Protein AF-A0A961NK74-F1 (afdb_monomer_lite)

Secondary structure (DSSP, 8-state):
--SS-TTEEEEEEESSS-TT---EEEEEEEE-SSEEEEE-SS---PPTT-EEEEEEEETTEEEEEEEEEEEEETTTEEEEEPPS--EEEEPPPP-

Sequence (95 aa):
MALLQKDLPITLCPLKDNPEGFKYQGLLKKVDREFILVDTGDSLELARNMDLTVEFRVQDNNFRFETSVANLAGTRGLLLRKPQVIHRSRVREGP

Foldseek 3Di:
DDPQDFQFKKKKWFPPPCPVGDIFIWGFHDDDPWKTKTFRVAADPFDFQTKIKMWGDDPQKIKIFIWTFNDADPRGITITTDGPDIDIDGNDDDD

Radius of gyration: 13.32 Å; chains: 1; bounding box: 28×37×34 Å

pLDDT: mean 89.27, std 8.54, range [48.97, 96.38]

Structure (mmCIF, N/CA/C/O backbone):
data_AF-A0A961NK74-F1
#
_entry.id   AF-A0A961NK74-F1
#
loop_
_atom_site.group_PDB
_atom_site.id
_atom_site.type_symbol
_atom_site.label_atom_id
_atom_site.label_alt_id
_atom_site.label_comp_id
_atom_site.label_asym_id
_atom_site.label_entity_id
_atom_site.label_seq_id
_atom_site.pdbx_PDB_ins_code
_atom_site.Cartn_x
_atom_site.Cartn_y
_atom_site.Cartn_z
_atom_site.occupancy
_atom_site.B_iso_or_equiv
_atom_site.auth_seq_id
_atom_site.auth_comp_id
_atom_site.auth_asym_id
_atom_site.auth_atom_id
_atom_site.pdbx_PDB_model_num
ATOM 1 N N . MET 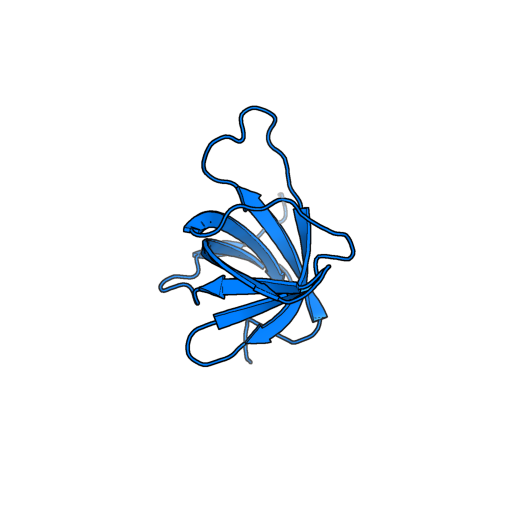A 1 1 ? -13.597 -7.643 14.898 1.00 48.97 1 MET A N 1
ATOM 2 C CA . MET A 1 1 ? -13.672 -7.176 13.495 1.00 48.97 1 MET A CA 1
ATOM 3 C C . MET A 1 1 ? -12.269 -7.142 12.910 1.00 48.97 1 MET A C 1
ATOM 5 O O . MET A 1 1 ? -11.373 -6.663 13.593 1.00 48.97 1 MET A O 1
ATOM 9 N N . ALA A 1 2 ? -12.061 -7.675 11.704 1.00 68.56 2 ALA A N 1
ATOM 10 C CA . ALA A 1 2 ? -10.768 -7.595 11.020 1.00 68.56 2 ALA A CA 1
ATOM 11 C C . ALA A 1 2 ? -10.575 -6.185 10.436 1.00 68.56 2 ALA A C 1
ATOM 13 O O . ALA A 1 2 ? -11.487 -5.668 9.793 1.00 68.56 2 ALA A O 1
ATOM 14 N N . LEU A 1 3 ? -9.417 -5.569 10.699 1.00 81.44 3 LEU A N 1
ATOM 15 C CA . LEU A 1 3 ? -9.085 -4.200 10.281 1.00 81.44 3 LEU A CA 1
ATOM 16 C C . LEU A 1 3 ? -8.861 -4.084 8.765 1.00 81.44 3 LEU A C 1
ATOM 18 O O . LEU A 1 3 ? -9.302 -3.125 8.144 1.00 81.44 3 LEU A O 1
ATOM 22 N N . LEU A 1 4 ? -8.178 -5.069 8.181 1.00 83.38 4 LEU A N 1
ATOM 23 C CA . LEU A 1 4 ? -7.905 -5.140 6.750 1.00 83.38 4 LEU A CA 1
ATOM 24 C C . LEU A 1 4 ? -8.999 -5.977 6.084 1.00 83.38 4 LEU A C 1
ATOM 26 O O . LEU A 1 4 ? -9.011 -7.203 6.209 1.00 83.38 4 LEU A O 1
ATOM 30 N N . GLN A 1 5 ? -9.940 -5.304 5.431 1.00 86.69 5 GLN A N 1
ATOM 31 C CA . GLN A 1 5 ? -11.094 -5.925 4.783 1.00 86.69 5 GLN A CA 1
ATOM 32 C C . GLN A 1 5 ? -10.937 -5.903 3.265 1.00 86.69 5 GLN A C 1
ATOM 34 O O . GLN A 1 5 ? -10.231 -5.059 2.714 1.00 86.69 5 GLN A O 1
ATOM 39 N N . LYS A 1 6 ? -11.596 -6.846 2.590 1.00 89.44 6 LYS A N 1
ATOM 40 C CA . LYS A 1 6 ? -11.655 -6.865 1.129 1.00 89.44 6 LYS A CA 1
ATOM 41 C C . LYS A 1 6 ? -12.319 -5.579 0.617 1.00 89.44 6 LYS A C 1
ATOM 43 O O . LYS A 1 6 ? -13.283 -5.107 1.208 1.00 89.44 6 LYS A O 1
ATOM 48 N N . ASP A 1 7 ? -11.782 -5.059 -0.479 1.00 92.62 7 ASP A N 1
ATOM 49 C CA . ASP A 1 7 ? -12.163 -3.823 -1.163 1.00 92.62 7 ASP A CA 1
ATOM 50 C C . ASP A 1 7 ? -12.008 -2.550 -0.309 1.00 92.62 7 ASP A C 1
ATOM 52 O O . ASP A 1 7 ? -12.590 -1.514 -0.616 1.00 92.62 7 ASP A O 1
ATOM 56 N N . LEU A 1 8 ? -11.166 -2.598 0.732 1.00 94.12 8 LEU A N 1
ATOM 57 C CA . LEU A 1 8 ? -10.793 -1.425 1.520 1.00 94.12 8 LEU A CA 1
ATOM 58 C C . LEU A 1 8 ? -9.926 -0.467 0.680 1.00 94.12 8 LEU A C 1
ATOM 60 O O . LEU A 1 8 ? -8.860 -0.889 0.216 1.00 94.12 8 LEU A O 1
ATOM 64 N N . PRO A 1 9 ? -10.325 0.807 0.514 1.00 95.88 9 PRO A N 1
ATOM 65 C CA . PRO A 1 9 ? -9.497 1.812 -0.140 1.00 95.88 9 PRO A CA 1
ATOM 66 C C . PRO A 1 9 ? -8.251 2.123 0.680 1.00 95.88 9 PRO A C 1
ATOM 68 O O . PRO A 1 9 ? -8.333 2.372 1.886 1.00 95.88 9 PRO A O 1
ATOM 71 N N . ILE A 1 10 ? -7.104 2.125 0.011 1.00 96.38 10 ILE A N 1
ATOM 72 C CA . ILE A 1 10 ? -5.810 2.440 0.603 1.00 96.38 10 ILE A CA 1
ATOM 73 C C . ILE A 1 10 ? -5.049 3.431 -0.277 1.00 96.38 10 ILE A C 1
ATOM 75 O O . ILE A 1 10 ? -5.201 3.459 -1.498 1.00 96.38 10 ILE A O 1
ATOM 79 N N . THR A 1 11 ? -4.178 4.208 0.350 1.00 96.12 11 THR A N 1
ATOM 80 C CA . THR A 1 11 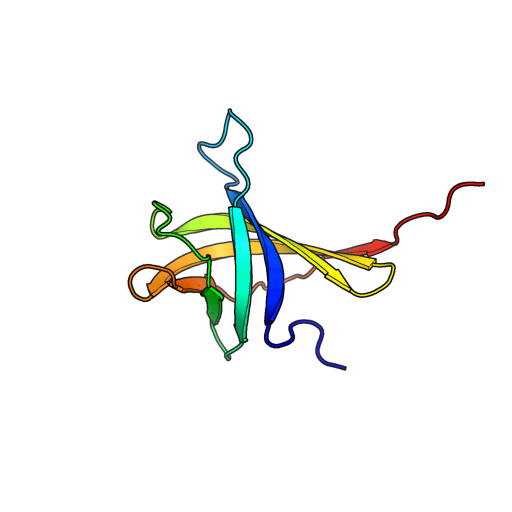? -3.205 5.069 -0.316 1.00 96.12 11 THR A CA 1
ATOM 81 C C . THR A 1 11 ? -1.802 4.523 -0.072 1.00 96.12 11 THR A C 1
ATOM 83 O O . THR A 1 11 ? -1.442 4.207 1.060 1.00 96.12 11 THR A O 1
ATOM 86 N N . LEU A 1 12 ? -1.015 4.402 -1.137 1.00 94.62 12 LEU A N 1
ATOM 87 C CA . LEU A 1 12 ? 0.377 3.968 -1.130 1.00 94.62 12 LEU A CA 1
ATOM 88 C C . LEU A 1 12 ? 1.280 5.184 -1.359 1.00 94.62 12 LEU A C 1
ATOM 90 O O . LEU A 1 12 ? 1.134 5.892 -2.355 1.00 94.62 12 LEU A O 1
ATOM 94 N N . CYS A 1 13 ? 2.236 5.398 -0.465 1.00 94.19 13 CYS A N 1
ATOM 95 C CA . CYS A 1 13 ? 3.171 6.517 -0.503 1.00 94.19 13 CYS A CA 1
ATOM 96 C C . CYS A 1 13 ? 4.604 5.967 -0.481 1.00 94.19 13 CYS A C 1
ATOM 98 O O . CYS A 1 13 ? 5.019 5.459 0.566 1.00 94.19 13 CYS A O 1
ATOM 100 N N . PRO A 1 14 ? 5.378 6.042 -1.577 1.00 93.00 14 PRO A N 1
ATOM 101 C CA . PRO A 1 14 ? 6.783 5.655 -1.538 1.00 93.00 14 PRO A CA 1
ATOM 102 C C . PRO A 1 14 ? 7.573 6.491 -0.533 1.00 93.00 14 PRO A C 1
ATOM 104 O O . PRO A 1 14 ? 7.406 7.710 -0.463 1.00 93.00 14 PRO A O 1
ATOM 107 N N . LEU A 1 15 ? 8.409 5.812 0.256 1.00 89.12 15 LEU A N 1
ATOM 108 C CA . LEU A 1 15 ? 9.234 6.423 1.303 1.00 89.12 15 LEU A CA 1
ATOM 109 C C . LEU A 1 15 ? 10.562 6.969 0.769 1.00 89.12 15 LEU A C 1
ATOM 111 O O . LEU A 1 15 ? 11.105 7.914 1.335 1.00 89.12 15 LEU A O 1
ATOM 115 N N . LYS A 1 16 ? 11.092 6.363 -0.296 1.00 84.81 16 LYS A N 1
ATOM 116 C CA . LYS A 1 16 ? 12.360 6.733 -0.935 1.00 84.81 16 LYS A CA 1
ATOM 117 C C . LYS A 1 16 ? 12.106 7.173 -2.369 1.00 84.81 16 LYS A C 1
ATOM 119 O O . LYS A 1 16 ? 11.118 6.755 -2.967 1.00 84.81 16 LYS A O 1
ATOM 124 N N . ASP A 1 17 ? 12.990 8.029 -2.877 1.00 77.88 17 ASP A N 1
ATOM 125 C CA . ASP A 1 17 ? 12.969 8.532 -4.256 1.00 77.88 17 ASP A CA 1
ATOM 126 C C . ASP A 1 17 ? 11.624 9.160 -4.665 1.00 77.88 17 ASP A C 1
ATOM 128 O O . ASP A 1 17 ? 11.194 9.075 -5.811 1.00 77.88 17 ASP A O 1
ATOM 132 N N . ASN A 1 18 ? 10.961 9.817 -3.706 1.00 84.19 18 ASN A N 1
ATOM 133 C CA . ASN A 1 18 ? 9.661 10.464 -3.887 1.00 84.19 18 ASN A CA 1
ATOM 134 C C . ASN A 1 18 ? 9.679 11.967 -3.534 1.00 84.19 18 ASN A C 1
ATOM 136 O O . ASN A 1 18 ? 8.911 12.405 -2.672 1.00 84.19 18 ASN A O 1
ATOM 140 N N . PRO A 1 19 ? 10.567 12.776 -4.145 1.00 80.69 19 PRO A N 1
ATOM 141 C CA . PRO A 1 19 ? 10.688 14.202 -3.829 1.00 80.69 19 PRO A CA 1
ATOM 142 C C . PRO A 1 19 ? 9.426 14.999 -4.188 1.00 80.69 19 PRO A C 1
ATOM 144 O O . PRO A 1 19 ? 9.125 15.998 -3.542 1.00 80.69 19 PRO A O 1
ATOM 147 N N . GLU A 1 20 ? 8.672 14.537 -5.185 1.00 84.38 20 GLU A N 1
ATOM 148 C CA . GLU A 1 20 ? 7.442 15.181 -5.661 1.00 84.38 20 GLU A CA 1
ATOM 149 C C . GLU A 1 20 ? 6.204 14.776 -4.839 1.00 84.38 20 GLU A C 1
ATOM 151 O O . GLU A 1 20 ? 5.120 15.324 -5.029 1.00 84.38 20 GLU A O 1
ATOM 156 N N . GLY A 1 21 ? 6.356 13.848 -3.885 1.00 86.12 21 GLY A N 1
ATOM 157 C CA . GLY A 1 21 ? 5.282 13.455 -2.973 1.00 86.12 21 GLY A CA 1
ATOM 158 C C . GLY A 1 21 ? 4.160 12.660 -3.643 1.00 86.12 21 GLY A C 1
ATOM 159 O O . GLY A 1 21 ? 3.002 12.771 -3.235 1.00 86.12 21 GLY A O 1
ATOM 160 N N . PHE A 1 22 ? 4.489 11.848 -4.649 1.00 87.88 22 PHE A N 1
ATOM 161 C CA . PHE A 1 22 ? 3.549 10.969 -5.330 1.00 87.88 22 PHE A CA 1
ATOM 162 C C . PHE A 1 22 ? 2.831 10.042 -4.354 1.00 87.88 22 PHE A C 1
ATOM 164 O O . PHE A 1 22 ? 3.429 9.453 -3.445 1.00 87.88 22 PHE A O 1
ATOM 171 N N . LYS A 1 23 ? 1.528 9.897 -4.587 1.00 92.38 23 LYS A N 1
ATOM 172 C CA . LYS A 1 23 ? 0.646 8.985 -3.868 1.00 92.38 23 LYS A CA 1
ATOM 173 C C . LYS A 1 23 ? -0.154 8.188 -4.877 1.00 92.38 23 LYS A C 1
ATOM 175 O O . LYS A 1 23 ? -0.691 8.755 -5.825 1.00 92.38 23 LYS A O 1
ATOM 180 N N . TYR A 1 24 ? -0.287 6.897 -4.625 1.00 92.12 24 TYR A N 1
ATOM 181 C CA . TYR A 1 24 ? -1.051 5.993 -5.471 1.00 92.12 24 TYR A CA 1
ATOM 182 C C . TYR A 1 24 ? -2.267 5.486 -4.716 1.00 92.12 24 TYR A C 1
ATOM 184 O O . TYR A 1 24 ? -2.192 5.207 -3.520 1.00 92.12 24 TYR A O 1
ATOM 192 N N . GLN A 1 25 ? -3.395 5.372 -5.406 1.00 94.19 25 GLN A N 1
ATOM 193 C CA . GLN A 1 25 ? -4.605 4.797 -4.831 1.00 94.19 25 GLN A CA 1
ATOM 194 C C . GLN A 1 25 ? -4.672 3.307 -5.154 1.00 94.19 25 GLN A C 1
ATOM 196 O O . GLN A 1 25 ? -4.185 2.857 -6.190 1.00 94.19 25 GLN A O 1
ATOM 201 N N . GLY A 1 26 ? -5.275 2.536 -4.258 1.00 94.38 26 GLY A N 1
ATOM 202 C CA . GLY A 1 26 ? -5.508 1.120 -4.481 1.00 94.38 26 GLY A CA 1
ATOM 203 C C . GLY A 1 26 ? -6.630 0.568 -3.618 1.00 94.38 26 GLY A C 1
ATOM 204 O O . GLY A 1 26 ? -7.125 1.212 -2.693 1.00 94.38 26 GLY A O 1
ATOM 205 N N . LEU A 1 27 ? -7.027 -0.657 -3.929 1.00 96.00 27 LEU A N 1
ATOM 206 C CA . LEU A 1 27 ? -8.021 -1.425 -3.198 1.00 96.00 27 LEU A CA 1
ATOM 207 C C . LEU A 1 27 ? -7.370 -2.684 -2.646 1.00 96.00 27 LEU A C 1
ATOM 209 O O . LEU A 1 27 ? -6.767 -3.464 -3.385 1.00 96.00 27 LEU A O 1
ATOM 213 N N . LEU A 1 28 ? -7.531 -2.922 -1.350 1.00 94.88 28 LEU A N 1
ATOM 214 C CA . LEU A 1 28 ? -7.098 -4.168 -0.738 1.00 94.88 28 LEU A CA 1
ATOM 215 C C . LEU A 1 28 ? -7.957 -5.318 -1.273 1.00 94.88 28 LEU A C 1
ATOM 217 O O . LEU A 1 28 ? -9.163 -5.347 -1.062 1.00 94.88 28 LEU A O 1
ATOM 221 N N . LYS A 1 29 ? -7.360 -6.298 -1.948 1.00 94.88 29 LYS A N 1
ATOM 222 C CA . LYS A 1 29 ? -8.095 -7.450 -2.498 1.00 94.88 29 LYS A CA 1
ATOM 223 C C . LYS A 1 29 ? -8.032 -8.669 -1.601 1.00 94.88 29 LYS A C 1
ATOM 225 O O . LYS A 1 29 ? -9.021 -9.393 -1.482 1.00 94.88 29 LYS A O 1
ATOM 230 N N . LYS A 1 30 ? -6.882 -8.909 -0.973 1.00 93.00 30 LYS A N 1
ATOM 231 C CA . LYS A 1 30 ? -6.670 -10.085 -0.128 1.00 93.00 30 LYS A CA 1
ATOM 232 C C . LYS A 1 30 ? -5.590 -9.822 0.913 1.00 93.00 30 LYS A C 1
ATOM 234 O O . LYS A 1 30 ? -4.605 -9.152 0.623 1.00 93.00 30 LYS A O 1
ATOM 239 N N . VAL A 1 31 ? -5.757 -10.388 2.104 1.00 92.06 31 VAL A N 1
ATOM 240 C CA . VAL A 1 31 ? -4.698 -10.472 3.115 1.00 92.06 31 VAL A CA 1
ATOM 241 C C . VAL A 1 31 ? -4.443 -11.936 3.414 1.00 92.06 31 VAL A C 1
ATOM 243 O O . VAL A 1 31 ? -5.347 -12.643 3.850 1.00 92.06 31 VAL A O 1
ATOM 246 N N . ASP A 1 32 ? -3.209 -12.367 3.194 1.00 89.62 32 ASP A N 1
ATOM 247 C CA . ASP A 1 32 ? -2.733 -13.704 3.523 1.00 89.62 32 ASP A CA 1
ATOM 248 C C . ASP A 1 32 ? -1.824 -13.663 4.770 1.00 89.62 32 ASP A C 1
ATOM 250 O O . ASP A 1 32 ? -1.741 -12.668 5.507 1.00 89.62 32 ASP A O 1
ATOM 254 N N . ARG A 1 33 ? -1.158 -14.786 5.067 1.00 87.75 33 ARG A N 1
ATOM 255 C CA . ARG A 1 33 ? -0.243 -14.886 6.213 1.00 87.75 33 ARG A CA 1
ATOM 256 C C . ARG A 1 33 ? 0.967 -13.963 6.061 1.00 87.75 33 ARG A C 1
ATOM 258 O O . ARG A 1 33 ? 1.352 -13.335 7.043 1.00 87.75 33 ARG A O 1
ATOM 265 N N . GLU A 1 34 ? 1.511 -13.866 4.850 1.00 91.31 34 GLU A N 1
ATOM 266 C CA . GLU A 1 34 ? 2.775 -13.171 4.562 1.00 91.31 34 GLU A CA 1
ATOM 267 C C . GLU A 1 34 ? 2.603 -11.899 3.725 1.00 91.31 34 GLU A C 1
ATOM 269 O O . GLU A 1 34 ? 3.416 -10.978 3.835 1.00 91.31 34 GLU A O 1
ATOM 274 N N . PHE A 1 35 ? 1.535 -11.818 2.926 1.00 94.88 35 PHE A N 1
ATOM 275 C CA . PHE A 1 35 ? 1.355 -10.755 1.940 1.00 94.88 35 PHE A CA 1
ATOM 276 C C . PHE A 1 35 ? -0.026 -10.108 2.000 1.00 94.88 35 PHE A C 1
ATOM 278 O O . PHE A 1 35 ? -1.011 -10.707 2.437 1.00 94.88 35 PHE A O 1
ATOM 285 N N . ILE A 1 36 ? -0.084 -8.876 1.508 1.00 94.94 36 ILE A N 1
ATOM 286 C CA . ILE A 1 36 ? -1.303 -8.134 1.203 1.00 94.94 36 ILE A CA 1
ATOM 287 C C . ILE A 1 36 ? -1.332 -7.938 -0.312 1.00 94.94 36 ILE A C 1
ATOM 289 O O . ILE A 1 36 ? -0.382 -7.407 -0.882 1.00 94.94 36 ILE A O 1
ATOM 293 N N . LEU A 1 37 ? -2.413 -8.369 -0.957 1.00 95.38 37 LEU A N 1
ATOM 294 C CA . LEU A 1 37 ? -2.668 -8.106 -2.368 1.00 95.38 37 LEU A CA 1
ATOM 295 C C . LEU A 1 37 ? -3.492 -6.831 -2.504 1.00 95.38 37 LEU A C 1
ATOM 297 O O . LEU A 1 37 ? -4.587 -6.725 -1.944 1.00 95.38 37 LEU A O 1
ATOM 301 N N . VAL A 1 38 ? -2.971 -5.905 -3.294 1.00 95.56 38 VAL A N 1
ATOM 302 C CA . VAL A 1 38 ? -3.585 -4.623 -3.627 1.00 95.56 38 VAL A CA 1
ATOM 303 C C . VAL A 1 38 ? -3.828 -4.577 -5.128 1.00 95.56 38 VAL A C 1
ATOM 305 O O . VAL A 1 38 ? -2.991 -5.033 -5.898 1.00 95.56 38 VAL A O 1
ATOM 308 N N . ASP A 1 39 ? -4.964 -4.032 -5.536 1.00 95.12 39 ASP A N 1
ATOM 309 C CA . ASP A 1 39 ? -5.250 -3.655 -6.920 1.00 95.12 39 ASP A CA 1
ATOM 310 C C . ASP A 1 39 ? -5.145 -2.137 -7.042 1.00 95.12 39 ASP A C 1
ATOM 312 O O . ASP A 1 39 ? -5.832 -1.415 -6.321 1.00 95.12 39 ASP A O 1
ATOM 316 N N . THR A 1 40 ? -4.267 -1.656 -7.909 1.00 91.88 40 THR A N 1
ATOM 317 C CA . THR A 1 40 ? -3.963 -0.230 -8.068 1.00 91.88 40 THR A CA 1
ATOM 318 C C . THR A 1 40 ? -4.808 0.439 -9.149 1.00 91.88 40 THR A C 1
ATOM 320 O O . THR A 1 40 ? -4.662 1.635 -9.375 1.00 91.88 40 THR A O 1
ATOM 323 N N . GLY A 1 41 ? -5.695 -0.300 -9.826 1.00 87.19 41 GLY A N 1
ATOM 324 C CA . GLY A 1 41 ? -6.538 0.208 -10.916 1.00 87.19 41 GLY A CA 1
ATOM 325 C C . GLY A 1 41 ? -5.781 0.416 -12.231 1.00 87.19 41 GLY A C 1
ATOM 326 O O . GLY A 1 41 ? -6.260 -0.015 -13.280 1.00 87.19 41 GLY A O 1
ATOM 327 N N . ASP A 1 42 ? -4.571 0.966 -12.154 1.00 83.94 42 ASP A N 1
ATOM 328 C CA . ASP A 1 42 ? -3.650 1.202 -13.263 1.00 83.94 42 ASP A CA 1
ATOM 329 C C . ASP A 1 42 ? -2.306 0.497 -13.051 1.00 83.94 42 ASP A C 1
ATOM 331 O O . ASP A 1 42 ? -1.978 0.049 -11.948 1.00 83.94 42 ASP A O 1
ATOM 335 N N . SER A 1 43 ? -1.529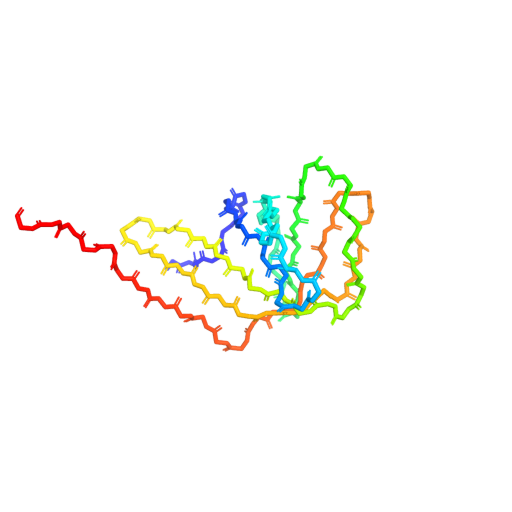 0.383 -14.131 1.00 79.94 43 SER A N 1
ATOM 336 C CA . SER A 1 43 ? -0.161 -0.135 -14.063 1.00 79.94 43 SER A CA 1
ATOM 337 C C . SER A 1 43 ? 0.724 0.868 -13.337 1.00 79.94 43 SER A C 1
ATOM 339 O O . SER A 1 43 ? 0.875 1.999 -13.795 1.00 79.94 43 SER A O 1
ATOM 341 N N . LEU A 1 44 ? 1.318 0.448 -12.221 1.00 80.69 44 LEU A N 1
ATOM 342 C CA . LEU A 1 44 ? 2.284 1.250 -11.479 1.00 80.69 44 LEU A CA 1
ATOM 343 C C . LEU A 1 44 ? 3.693 0.702 -11.671 1.00 80.69 44 LEU A C 1
ATOM 345 O O . LEU A 1 44 ? 3.941 -0.491 -11.492 1.00 80.69 44 LEU A O 1
ATOM 349 N N . GLU A 1 45 ? 4.634 1.597 -11.942 1.00 76.94 45 GLU A N 1
ATOM 350 C CA . GLU A 1 45 ? 6.061 1.281 -11.976 1.00 76.94 45 GLU A CA 1
ATOM 351 C C . GLU A 1 45 ? 6.664 1.410 -10.570 1.00 76.94 45 GLU A C 1
ATOM 353 O O . GLU A 1 45 ? 7.462 2.295 -10.278 1.00 76.94 45 GLU A O 1
ATOM 358 N N . LEU A 1 46 ? 6.251 0.527 -9.656 1.00 83.00 46 LEU A N 1
ATOM 359 C CA . LEU A 1 46 ? 6.877 0.415 -8.337 1.00 83.00 46 LEU A CA 1
ATOM 360 C C . LEU A 1 46 ? 7.955 -0.669 -8.364 1.00 83.00 46 LEU A C 1
ATOM 362 O O . LEU A 1 46 ? 7.699 -1.819 -8.729 1.00 83.00 46 LEU A O 1
ATOM 366 N N . ALA A 1 47 ? 9.168 -0.315 -7.943 1.00 85.00 47 ALA A N 1
ATOM 367 C CA . ALA A 1 47 ? 10.270 -1.265 -7.885 1.00 85.00 47 ALA A CA 1
ATOM 368 C C . ALA A 1 47 ? 10.044 -2.324 -6.791 1.00 85.00 47 ALA A C 1
ATOM 370 O O . ALA A 1 47 ? 9.483 -2.059 -5.725 1.00 85.00 47 ALA A O 1
ATOM 371 N N . ARG A 1 48 ? 10.544 -3.542 -7.026 1.00 88.69 48 ARG A N 1
ATOM 372 C CA . ARG A 1 48 ? 10.630 -4.567 -5.977 1.00 88.69 48 ARG A CA 1
ATOM 373 C C . ARG A 1 48 ? 11.474 -4.067 -4.806 1.00 88.69 48 ARG A C 1
ATOM 375 O O . ARG A 1 48 ? 12.482 -3.399 -5.002 1.00 88.69 48 ARG A O 1
ATOM 382 N N . ASN A 1 49 ? 11.086 -4.460 -3.596 1.00 91.38 49 ASN A N 1
ATOM 383 C CA . ASN A 1 49 ? 11.673 -4.032 -2.325 1.00 91.38 49 ASN A CA 1
ATOM 384 C C . ASN A 1 49 ? 11.628 -2.516 -2.078 1.00 91.38 49 ASN A C 1
ATOM 386 O O . ASN A 1 49 ? 12.288 -2.040 -1.161 1.00 91.38 49 ASN A O 1
ATOM 390 N N . MET A 1 50 ? 10.845 -1.761 -2.854 1.00 91.38 50 MET A N 1
ATOM 391 C CA . MET A 1 50 ? 10.586 -0.360 -2.550 1.00 91.38 50 MET A CA 1
ATOM 392 C C . MET A 1 50 ? 9.790 -0.261 -1.250 1.00 91.38 50 MET A C 1
ATOM 394 O O . MET A 1 50 ? 8.763 -0.927 -1.100 1.00 91.38 50 MET A O 1
ATOM 398 N N . ASP A 1 51 ? 10.270 0.574 -0.332 1.00 94.25 51 ASP A N 1
ATOM 399 C CA . ASP A 1 51 ? 9.610 0.852 0.939 1.00 94.25 51 ASP A CA 1
ATOM 400 C C . ASP A 1 51 ? 8.458 1.843 0.722 1.00 94.25 51 ASP A C 1
ATOM 402 O O . ASP A 1 51 ? 8.616 2.888 0.083 1.00 94.25 51 ASP A O 1
ATOM 406 N N . LEU A 1 52 ? 7.292 1.517 1.270 1.00 94.94 52 LEU A N 1
ATOM 407 C CA . LEU A 1 52 ? 6.057 2.277 1.145 1.00 94.94 52 LEU A CA 1
ATOM 408 C C . LEU A 1 52 ? 5.446 2.510 2.526 1.00 94.94 52 LEU A C 1
ATOM 410 O O . LEU A 1 52 ? 5.431 1.631 3.386 1.00 94.94 52 LEU A O 1
ATOM 414 N N . THR A 1 53 ? 4.837 3.672 2.699 1.00 95.94 53 THR A N 1
ATOM 415 C CA . THR A 1 53 ? 3.802 3.887 3.702 1.00 95.94 53 THR A CA 1
ATOM 416 C C . THR A 1 53 ? 2.443 3.570 3.082 1.00 95.94 53 THR A C 1
ATOM 418 O O . THR A 1 53 ? 2.129 4.050 1.996 1.00 95.94 53 THR A O 1
ATOM 421 N N . VAL A 1 54 ? 1.619 2.803 3.791 1.00 96.06 54 VAL A N 1
ATOM 422 C CA . VAL A 1 54 ? 0.214 2.565 3.452 1.00 96.06 54 VAL A CA 1
ATOM 423 C C . VAL A 1 54 ? -0.673 3.301 4.442 1.00 96.06 54 VAL A C 1
ATOM 425 O O . VAL A 1 54 ? -0.510 3.145 5.653 1.00 96.06 54 VAL A O 1
ATOM 428 N N . GLU A 1 55 ? -1.631 4.063 3.928 1.00 96.25 55 GLU A N 1
ATOM 429 C CA . GLU A 1 55 ? -2.616 4.812 4.709 1.00 96.25 55 GLU A CA 1
ATOM 430 C C . GLU A 1 55 ? -4.030 4.380 4.325 1.00 96.25 55 GLU A C 1
ATOM 432 O O . GLU A 1 55 ? -4.334 4.185 3.149 1.00 96.25 55 GLU A O 1
ATOM 437 N N . PHE A 1 56 ? -4.909 4.221 5.309 1.00 95.19 56 PHE A N 1
ATOM 438 C CA . PHE A 1 56 ? -6.322 3.930 5.076 1.00 95.19 56 PHE A CA 1
ATOM 439 C C . PHE A 1 56 ? -7.174 4.389 6.254 1.00 95.19 56 PHE A C 1
ATOM 441 O O . PHE A 1 56 ? -6.674 4.637 7.353 1.00 95.19 56 PHE A O 1
ATOM 448 N N . ARG A 1 57 ? -8.482 4.505 6.034 1.00 92.56 57 ARG A N 1
ATOM 449 C CA . ARG A 1 57 ? -9.415 5.036 7.027 1.00 92.56 57 ARG A CA 1
ATOM 450 C C . ARG A 1 57 ? -10.510 4.022 7.310 1.00 92.56 57 ARG A C 1
ATOM 452 O O . ARG A 1 57 ? -11.078 3.446 6.388 1.00 92.56 57 ARG A O 1
ATOM 459 N N . VAL A 1 58 ? -10.803 3.806 8.588 1.00 91.19 58 VAL A N 1
ATOM 460 C CA . VAL A 1 58 ? -11.940 2.990 9.028 1.00 91.19 58 VAL A CA 1
ATOM 461 C C . VAL A 1 58 ? -12.661 3.765 10.119 1.00 91.19 58 VAL A C 1
ATOM 463 O O . VAL A 1 58 ? -12.100 3.995 11.196 1.00 91.19 58 VAL A O 1
ATOM 466 N N . GLN A 1 59 ? -13.905 4.163 9.831 1.00 87.88 59 GLN A N 1
ATOM 467 C CA . GLN A 1 59 ? -14.691 5.060 10.687 1.00 87.88 59 GLN A CA 1
ATOM 468 C C . GLN A 1 59 ? -13.892 6.350 10.980 1.00 87.88 59 GLN A C 1
ATOM 470 O O . GLN A 1 59 ? -13.290 6.924 10.072 1.00 87.88 59 GLN A O 1
ATOM 475 N N . ASP A 1 60 ? -13.805 6.764 12.246 1.00 88.88 60 ASP A N 1
ATOM 476 C CA . ASP A 1 60 ? -13.130 8.001 12.673 1.00 88.88 60 ASP A CA 1
ATOM 477 C C . ASP A 1 60 ? -11.616 7.844 12.879 1.00 88.88 60 ASP A C 1
ATOM 479 O O . ASP A 1 60 ? -10.955 8.697 13.482 1.00 88.88 60 ASP A O 1
ATOM 483 N N . ASN A 1 61 ? -11.049 6.724 12.429 1.00 91.50 61 ASN A N 1
ATOM 484 C CA . ASN A 1 61 ? -9.652 6.389 12.655 1.00 91.50 61 ASN A CA 1
ATOM 485 C C . ASN A 1 61 ? -8.883 6.344 11.341 1.00 91.50 61 ASN A C 1
ATOM 487 O O . ASN A 1 61 ? -9.291 5.678 10.387 1.00 91.50 61 ASN A O 1
ATOM 491 N N . ASN A 1 62 ? -7.732 7.004 11.339 1.00 93.69 62 ASN A N 1
ATOM 492 C CA . 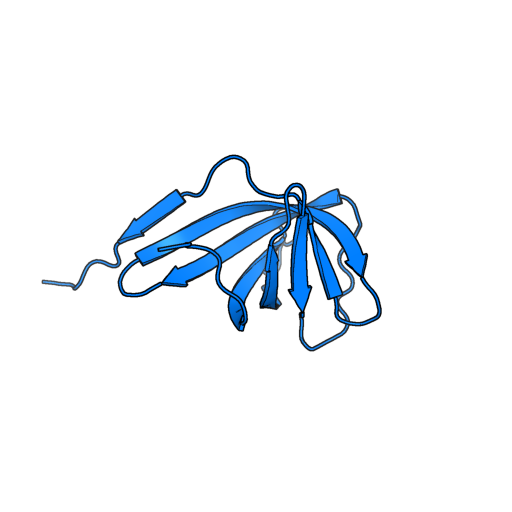ASN A 1 62 ? -6.718 6.836 10.317 1.00 93.69 62 ASN A CA 1
ATOM 493 C C . ASN A 1 62 ? -5.758 5.740 10.770 1.00 93.69 62 ASN A C 1
ATOM 495 O O . ASN A 1 62 ? -5.311 5.714 11.921 1.00 93.69 62 ASN A O 1
ATOM 499 N N . PHE A 1 63 ? -5.435 4.847 9.852 1.00 95.44 63 PHE A N 1
ATOM 500 C CA . PHE A 1 63 ? -4.464 3.792 10.048 1.00 95.44 63 PHE A CA 1
ATOM 501 C C . PHE A 1 63 ? -3.310 3.994 9.087 1.00 95.44 63 PHE A C 1
ATOM 503 O O . PHE A 1 63 ? -3.506 4.361 7.928 1.00 95.44 63 PHE A O 1
ATOM 510 N N . ARG A 1 64 ? -2.105 3.746 9.590 1.00 96.06 64 ARG A N 1
ATOM 511 C CA . ARG A 1 64 ? -0.872 3.854 8.824 1.00 96.06 64 ARG A CA 1
ATOM 512 C C . ARG A 1 64 ? 0.062 2.712 9.181 1.00 96.06 64 ARG A C 1
ATOM 514 O O . ARG A 1 64 ? 0.216 2.385 10.356 1.00 96.06 64 ARG A O 1
ATOM 521 N N . PHE A 1 65 ? 0.716 2.131 8.188 1.00 96.12 65 PHE A N 1
ATOM 522 C CA . PHE A 1 65 ? 1.814 1.197 8.410 1.00 96.12 65 PHE A CA 1
ATOM 523 C C . PHE A 1 65 ? 2.871 1.325 7.322 1.00 96.12 65 PHE A C 1
ATOM 525 O O . PHE A 1 65 ? 2.581 1.763 6.212 1.00 96.12 65 PHE A O 1
ATOM 532 N N . GLU A 1 66 ? 4.092 0.919 7.642 1.00 96.38 66 GLU A N 1
ATOM 533 C CA . GLU A 1 66 ? 5.180 0.811 6.675 1.00 96.38 66 GLU A CA 1
ATOM 534 C C . GLU A 1 66 ? 5.298 -0.632 6.180 1.00 96.38 66 GLU A C 1
ATOM 536 O O . GLU A 1 66 ? 5.037 -1.593 6.911 1.00 96.38 66 GLU A O 1
ATOM 541 N N . THR A 1 67 ? 5.640 -0.788 4.908 1.00 95.75 67 THR A N 1
ATOM 542 C CA . THR A 1 67 ? 5.824 -2.078 4.243 1.00 95.75 67 THR A CA 1
ATOM 543 C C . THR A 1 67 ? 6.785 -1.932 3.066 1.00 95.75 67 THR A C 1
ATOM 545 O O . THR A 1 67 ? 7.240 -0.835 2.764 1.00 95.75 67 THR A O 1
ATOM 548 N N . SER A 1 68 ? 7.071 -3.029 2.372 1.00 95.62 68 SER A N 1
ATOM 549 C CA . SER A 1 68 ? 7.778 -3.009 1.100 1.00 95.62 68 SER A CA 1
ATOM 550 C C . SER A 1 68 ? 7.073 -3.836 0.032 1.00 95.62 68 SER A C 1
ATOM 552 O O . SER A 1 68 ? 6.338 -4.791 0.321 1.00 95.62 68 SER A O 1
ATOM 554 N N . VAL A 1 69 ? 7.307 -3.460 -1.225 1.00 94.69 69 VAL A N 1
ATOM 555 C CA . VAL A 1 69 ? 6.826 -4.197 -2.396 1.00 94.69 69 VAL A CA 1
ATOM 556 C C . VAL A 1 69 ? 7.526 -5.550 -2.453 1.00 94.69 69 VAL A C 1
ATOM 558 O O . VAL A 1 69 ? 8.724 -5.639 -2.715 1.00 94.69 69 VAL A O 1
ATOM 561 N N . ALA A 1 70 ? 6.781 -6.628 -2.228 1.00 94.75 70 ALA A N 1
ATOM 562 C CA . ALA A 1 70 ? 7.293 -7.982 -2.385 1.00 94.75 70 ALA A CA 1
ATOM 563 C C . ALA A 1 70 ? 7.387 -8.354 -3.868 1.00 94.75 70 ALA A C 1
ATOM 565 O O . ALA A 1 70 ? 8.405 -8.878 -4.324 1.00 94.75 70 ALA A O 1
ATOM 566 N N . ASN A 1 71 ? 6.320 -8.091 -4.627 1.00 92.00 71 ASN A N 1
ATOM 567 C CA . ASN A 1 71 ? 6.272 -8.387 -6.051 1.00 92.00 71 ASN A CA 1
ATOM 568 C C . ASN A 1 71 ? 5.158 -7.611 -6.767 1.00 92.00 71 ASN A C 1
ATOM 570 O O . ASN A 1 71 ? 4.191 -7.183 -6.140 1.00 92.00 71 ASN A O 1
ATOM 574 N N . LEU A 1 72 ? 5.257 -7.523 -8.090 1.00 89.12 72 LEU A N 1
ATOM 575 C CA . LEU A 1 72 ? 4.132 -7.173 -8.954 1.00 89.12 72 LEU A CA 1
ATOM 576 C C . LEU A 1 72 ? 3.312 -8.445 -9.230 1.00 89.12 72 LEU A C 1
ATOM 578 O O . LEU A 1 72 ? 3.872 -9.522 -9.445 1.00 89.12 72 LEU A O 1
ATOM 582 N N . ALA A 1 73 ? 1.988 -8.335 -9.183 1.00 84.44 73 ALA A N 1
ATOM 583 C CA . ALA A 1 73 ? 1.039 -9.420 -9.413 1.00 84.44 73 ALA A CA 1
ATOM 584 C C . ALA A 1 73 ? 0.175 -9.098 -10.641 1.00 84.44 73 ALA A C 1
ATOM 586 O O . ALA A 1 73 ? -0.935 -8.582 -10.535 1.00 84.44 73 ALA A O 1
ATOM 587 N N . GLY A 1 74 ? 0.698 -9.408 -11.827 1.00 84.62 74 GLY A N 1
ATOM 588 C CA . GLY A 1 74 ? 0.069 -9.028 -13.094 1.00 84.62 74 GLY A CA 1
ATOM 589 C C . GLY A 1 74 ? 0.208 -7.530 -13.379 1.00 84.62 74 GLY A C 1
ATOM 590 O O . GLY A 1 74 ? 1.125 -6.886 -12.883 1.00 84.62 74 GLY A O 1
ATOM 591 N N . THR A 1 75 ? -0.695 -6.981 -14.194 1.00 83.69 75 THR A N 1
ATOM 592 C CA . THR A 1 75 ? -0.600 -5.590 -14.680 1.00 83.69 75 THR A CA 1
ATOM 593 C C . THR A 1 75 ? -1.004 -4.545 -13.638 1.00 83.69 75 THR A C 1
ATOM 595 O O . THR A 1 75 ? -0.497 -3.436 -13.667 1.00 83.69 75 THR A O 1
ATOM 598 N N . ARG A 1 76 ? -1.939 -4.876 -12.740 1.00 89.19 76 ARG A N 1
ATOM 599 C CA . ARG A 1 76 ? -2.542 -3.929 -11.775 1.00 89.19 76 ARG A CA 1
ATOM 600 C C . ARG A 1 76 ? -2.439 -4.396 -10.325 1.00 89.19 76 ARG A C 1
ATOM 602 O O . ARG A 1 76 ? -2.892 -3.717 -9.413 1.00 89.19 76 ARG A O 1
ATOM 609 N N . GLY A 1 77 ? -1.909 -5.597 -10.110 1.00 91.69 77 GLY A N 1
ATOM 610 C CA . GLY A 1 77 ? -1.775 -6.163 -8.780 1.00 91.69 77 GLY A CA 1
ATOM 611 C C . GLY A 1 77 ? -0.416 -5.837 -8.181 1.00 91.69 77 GLY A C 1
ATOM 612 O O . GLY A 1 77 ? 0.617 -5.937 -8.840 1.00 91.69 77 GLY A O 1
ATOM 613 N N . LEU A 1 78 ? -0.417 -5.523 -6.895 1.00 94.25 78 LEU A N 1
ATOM 614 C CA . LEU A 1 78 ? 0.772 -5.270 -6.101 1.00 94.25 78 LEU A CA 1
ATOM 615 C C . LEU A 1 78 ? 0.734 -6.154 -4.855 1.00 94.25 78 LEU A C 1
ATOM 617 O O . LEU A 1 78 ? -0.228 -6.127 -4.087 1.00 94.25 78 LEU A O 1
ATOM 621 N N . LEU A 1 79 ? 1.784 -6.947 -4.654 1.00 95.06 79 LEU A N 1
ATOM 622 C CA . LEU A 1 79 ? 1.978 -7.723 -3.434 1.00 95.06 79 LEU A CA 1
ATOM 623 C C . LEU A 1 79 ? 2.870 -6.940 -2.481 1.00 95.06 79 LEU A C 1
ATOM 625 O O . LEU A 1 79 ? 4.043 -6.694 -2.763 1.00 95.06 79 LEU A O 1
ATOM 629 N N . LEU A 1 80 ? 2.311 -6.593 -1.330 1.00 95.88 80 LEU A N 1
ATOM 630 C CA . LEU A 1 80 ? 3.006 -5.935 -0.232 1.00 95.88 80 LEU A CA 1
ATOM 631 C C . LEU A 1 80 ? 3.314 -6.947 0.860 1.00 95.88 80 LEU A C 1
ATOM 633 O O . LEU A 1 80 ? 2.519 -7.855 1.117 1.00 95.88 80 LEU A O 1
ATOM 637 N N . ARG A 1 81 ? 4.445 -6.785 1.544 1.00 95.94 81 ARG A N 1
ATOM 638 C CA . ARG A 1 81 ? 4.720 -7.575 2.747 1.00 95.94 81 ARG A CA 1
ATOM 639 C C . ARG A 1 81 ? 3.720 -7.208 3.841 1.00 95.94 81 ARG A C 1
ATOM 641 O O . ARG A 1 81 ? 3.289 -6.060 3.968 1.00 95.94 81 ARG A O 1
ATOM 648 N N . LYS A 1 82 ? 3.326 -8.179 4.652 1.00 93.50 82 LYS A N 1
ATOM 649 C CA . LYS A 1 82 ? 2.470 -7.889 5.799 1.00 93.50 82 LYS A CA 1
ATOM 650 C C . LYS A 1 82 ? 3.236 -7.021 6.813 1.00 93.50 82 LYS A C 1
ATOM 652 O O . LYS A 1 82 ? 4.368 -7.370 7.152 1.00 93.50 82 LYS A O 1
ATOM 657 N N . PRO A 1 83 ? 2.654 -5.913 7.304 1.00 92.81 83 PRO A N 1
ATOM 658 C CA . PRO A 1 83 ? 3.321 -5.066 8.283 1.00 92.81 83 PRO A CA 1
ATOM 659 C C . PRO A 1 83 ? 3.427 -5.766 9.638 1.00 92.81 83 PRO A C 1
ATOM 661 O O . PRO A 1 83 ? 2.543 -6.535 10.023 1.00 92.81 83 PRO A O 1
ATOM 664 N N . GLN A 1 84 ? 4.485 -5.452 10.385 1.00 90.62 84 GLN A N 1
ATOM 665 C CA . GLN A 1 84 ? 4.634 -5.896 11.775 1.00 90.62 84 GLN A CA 1
ATOM 666 C C . GLN A 1 84 ? 3.834 -5.024 12.748 1.00 90.62 84 GLN A C 1
ATOM 668 O O . GLN A 1 84 ? 3.342 -5.515 13.761 1.00 90.62 84 GLN A O 1
ATOM 673 N N . VAL A 1 85 ? 3.690 -3.736 12.430 1.00 92.75 85 VAL A N 1
ATOM 674 C CA . VAL A 1 85 ? 3.033 -2.739 13.278 1.00 92.75 85 VAL A CA 1
ATOM 675 C C . VAL A 1 85 ? 2.058 -1.932 12.431 1.00 92.75 85 VAL A C 1
ATOM 677 O O . VAL A 1 85 ? 2.375 -1.544 11.309 1.00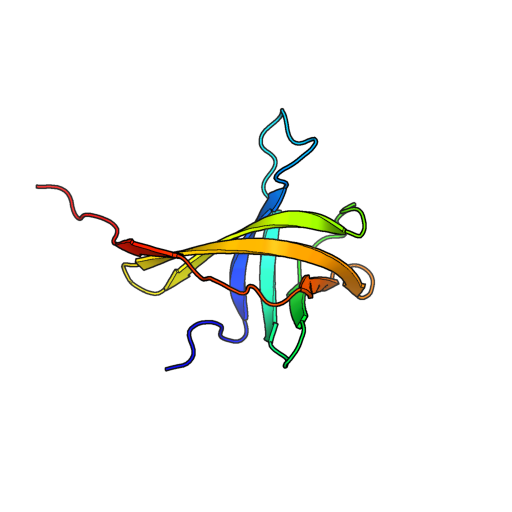 92.75 85 VAL A O 1
ATOM 680 N N . ILE A 1 86 ? 0.867 -1.675 12.974 1.00 94.31 86 ILE A N 1
ATOM 681 C CA . ILE A 1 86 ? -0.115 -0.762 12.387 1.00 94.31 86 ILE A CA 1
ATOM 682 C C . ILE A 1 86 ? -0.387 0.342 13.401 1.00 94.31 86 ILE A C 1
ATOM 684 O O . ILE A 1 86 ? -0.859 0.084 14.508 1.00 94.31 86 ILE A O 1
ATOM 688 N N . HIS A 1 87 ? -0.095 1.576 13.011 1.00 94.81 87 HIS A N 1
ATOM 689 C CA . HIS A 1 87 ? -0.366 2.762 13.805 1.00 94.81 87 HIS A CA 1
ATOM 690 C C . HIS A 1 87 ? -1.802 3.219 13.575 1.00 94.81 87 HIS A C 1
ATOM 692 O O . HIS A 1 87 ? -2.310 3.187 12.454 1.00 94.81 87 HIS A O 1
ATOM 698 N N . ARG A 1 88 ? -2.452 3.670 14.647 1.00 94.44 88 ARG A N 1
ATOM 699 C CA . ARG A 1 88 ? -3.813 4.205 14.636 1.00 94.44 88 ARG A CA 1
ATOM 700 C C . ARG A 1 88 ? -3.796 5.613 15.211 1.00 94.44 88 ARG A C 1
ATOM 702 O O . ARG A 1 88 ? -3.268 5.821 16.299 1.00 94.44 88 ARG A O 1
ATOM 709 N N . SER A 1 89 ? -4.436 6.550 14.527 1.00 92.44 89 SER A N 1
ATOM 710 C CA . SER A 1 89 ? -4.747 7.877 15.052 1.00 92.44 89 SER A CA 1
ATOM 711 C C . SER A 1 89 ? -6.236 8.168 14.886 1.00 92.44 89 SER A C 1
ATOM 713 O O . SER A 1 89 ? -6.893 7.642 13.987 1.00 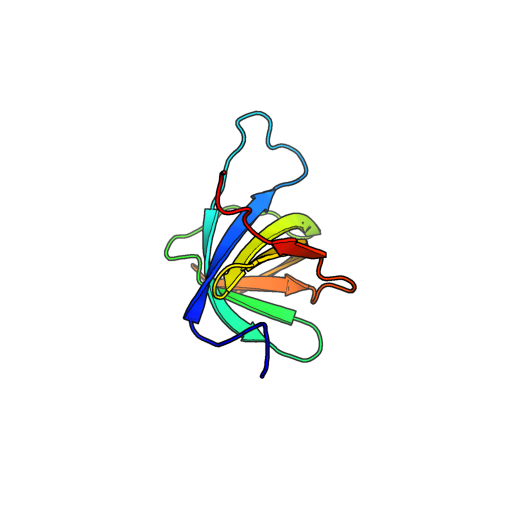92.44 89 SER A O 1
ATOM 715 N N . ARG A 1 90 ? -6.798 8.971 15.792 1.00 88.44 90 ARG A N 1
ATOM 716 C CA . ARG A 1 90 ? -8.196 9.404 15.720 1.00 88.44 90 ARG A CA 1
ATOM 717 C C . ARG A 1 90 ? -8.246 10.789 15.100 1.00 88.44 90 ARG A C 1
ATOM 719 O O . ARG A 1 90 ? -7.459 11.659 15.473 1.00 88.44 90 ARG A O 1
ATOM 726 N N . VAL A 1 91 ? -9.169 10.989 14.173 1.00 78.69 91 VAL A N 1
ATOM 727 C CA . VAL A 1 91 ? -9.439 12.319 13.631 1.00 78.69 91 VAL A CA 1
ATOM 728 C C . VAL A 1 91 ? -10.092 13.109 14.758 1.00 78.69 91 VAL A C 1
ATOM 730 O O . VAL A 1 91 ? -11.124 12.693 15.279 1.00 78.69 91 VAL A O 1
ATOM 733 N N . ARG A 1 92 ? -9.456 14.195 15.204 1.00 80.50 92 ARG A N 1
ATOM 734 C CA . ARG A 1 92 ? -10.106 15.103 16.149 1.00 80.50 92 ARG A CA 1
ATOM 735 C C . ARG A 1 92 ? -11.227 15.811 15.401 1.00 80.50 92 ARG A C 1
ATOM 737 O O . ARG A 1 92 ? -10.960 16.493 14.415 1.00 80.50 92 ARG A O 1
ATOM 744 N N . GLU A 1 93 ? -12.452 15.646 15.877 1.00 66.94 93 GLU A N 1
ATOM 745 C CA . GLU A 1 93 ? -13.481 16.654 15.657 1.00 66.94 93 GLU A CA 1
ATOM 746 C C . GLU A 1 93 ? -12.976 17.926 16.355 1.00 66.94 93 GLU A C 1
ATOM 748 O O . GLU A 1 93 ? -12.459 17.858 17.477 1.00 66.94 93 GLU A O 1
ATOM 753 N N . GLY A 1 94 ? -12.953 19.046 15.630 1.00 71.50 94 GLY A N 1
ATOM 754 C CA . GLY A 1 94 ? -12.522 20.332 16.183 1.00 71.50 94 GLY A CA 1
ATOM 755 C C . GLY A 1 94 ? -13.421 20.777 17.347 1.00 71.50 94 GLY A C 1
ATOM 756 O O . GLY A 1 94 ? -14.467 20.163 17.558 1.00 71.50 94 GLY A O 1
ATOM 757 N N . PRO A 1 95 ? -13.006 21.797 18.121 1.00 50.78 95 PRO A N 1
ATOM 758 C CA . PRO A 1 95 ? -13.869 22.402 19.133 1.00 50.78 95 PRO A CA 1
ATOM 759 C C . PRO A 1 95 ? -15.154 22.983 18.529 1.00 50.78 95 PRO A C 1
ATOM 761 O O . PRO A 1 95 ? -15.116 23.405 17.349 1.00 50.78 95 PRO A O 1
#